Protein AF-A0A956AMC2-F1 (afdb_monomer_lite)

Secondary structure (DSSP, 8-state):
-PEEE-EEEEEESS--HHHHHHHHHTTTEEEE-STT--------S--S-PPPPP-EEEEEEEEEGGG--HHHHHHHTTPPSSEEEEEETTEEEEEE-HHHHHTTTT-HHHHHHHHHHHHHHHTEEE-

pLDDT: mean 84.99, std 17.85, range [35.12, 97.88]

Radius of gyration: 16.31 Å; chains: 1; bounding box: 39×34×51 Å

Sequence (127 aa):
MSLTLDRLTYVYEGDPGPLGELLESERRVVRFGAEGSGIIHLDTLLSNEGPAVPETRIPVRLMEAGTLPDPLTALLANEPLPCLVGHAAASAIVLLGADGVARCGNSPADLRGKLRFALARVGWQLR

Structure (mmCIF, N/CA/C/O backbone):
data_AF-A0A956AMC2-F1
#
_entry.id   AF-A0A956AMC2-F1
#
loop_
_atom_site.group_PDB
_atom_site.id
_atom_site.type_symbol
_atom_site.label_atom_id
_atom_site.label_alt_id
_atom_site.label_comp_id
_atom_site.label_asym_id
_atom_site.label_entity_id
_atom_site.label_seq_id
_atom_site.pdbx_PDB_ins_code
_atom_site.Cartn_x
_atom_site.Cartn_y
_atom_site.Cartn_z
_atom_site.occupancy
_atom_site.B_iso_or_equiv
_atom_site.auth_seq_id
_atom_site.auth_comp_id
_atom_site.auth_asym_id
_atom_site.auth_atom_id
_atom_site.pdbx_PDB_model_num
ATOM 1 N N . MET A 1 1 ? 8.610 -20.799 -1.029 1.00 64.75 1 MET A N 1
ATOM 2 C CA . MET A 1 1 ? 7.799 -20.236 -2.132 1.00 64.75 1 MET A CA 1
ATOM 3 C C . MET A 1 1 ? 7.619 -18.757 -1.846 1.00 64.75 1 MET A C 1
ATOM 5 O O . MET A 1 1 ? 7.292 -18.435 -0.712 1.00 64.75 1 MET A O 1
ATOM 9 N N . SER A 1 2 ? 7.916 -17.880 -2.806 1.00 81.81 2 SER A N 1
ATOM 10 C CA . SER A 1 2 ? 7.667 -16.438 -2.666 1.00 81.81 2 SER A CA 1
ATOM 11 C C . SER A 1 2 ? 6.212 -16.150 -3.039 1.00 81.81 2 SER A C 1
ATOM 13 O O . SER A 1 2 ? 5.691 -16.781 -3.958 1.00 81.81 2 SER A O 1
ATOM 15 N N . LEU A 1 3 ? 5.547 -15.266 -2.293 1.00 91.56 3 LEU A N 1
ATOM 16 C CA . LEU A 1 3 ? 4.187 -14.825 -2.608 1.00 91.56 3 LEU A CA 1
ATOM 17 C C . LEU A 1 3 ? 4.232 -13.678 -3.621 1.00 91.56 3 LEU A C 1
ATOM 19 O O . LEU A 1 3 ? 5.154 -12.868 -3.600 1.00 91.56 3 LEU A O 1
ATOM 23 N N . THR A 1 4 ? 3.227 -13.582 -4.483 1.00 93.12 4 THR A N 1
ATOM 24 C CA . THR A 1 4 ? 3.135 -12.523 -5.493 1.00 93.12 4 THR A CA 1
ATOM 25 C C . THR A 1 4 ? 2.113 -11.478 -5.062 1.00 93.12 4 THR A C 1
ATOM 27 O O . THR A 1 4 ? 1.003 -11.829 -4.676 1.00 93.12 4 THR A O 1
ATOM 30 N N . LEU A 1 5 ? 2.477 -10.196 -5.120 1.00 95.31 5 LEU A N 1
ATOM 31 C CA . LEU A 1 5 ? 1.568 -9.094 -4.820 1.00 95.31 5 LEU A CA 1
ATOM 32 C C . LEU A 1 5 ? 0.432 -9.055 -5.851 1.00 95.31 5 LEU A C 1
ATOM 34 O O . LEU A 1 5 ? 0.672 -8.847 -7.039 1.00 95.31 5 LEU A O 1
ATOM 38 N N . ASP A 1 6 ? -0.802 -9.197 -5.373 1.00 94.44 6 ASP A N 1
ATOM 39 C CA . ASP A 1 6 ? -2.007 -9.220 -6.204 1.00 94.44 6 ASP A CA 1
ATOM 40 C C . ASP A 1 6 ? -2.689 -7.849 -6.275 1.00 94.44 6 ASP A C 1
ATOM 42 O O . ASP A 1 6 ? -3.169 -7.430 -7.328 1.00 94.44 6 ASP A O 1
ATOM 46 N N . ARG A 1 7 ? -2.767 -7.149 -5.137 1.00 96.25 7 ARG A N 1
ATOM 47 C CA . ARG A 1 7 ? -3.413 -5.834 -5.011 1.00 96.25 7 ARG A CA 1
ATOM 48 C C . ARG A 1 7 ? -2.893 -5.063 -3.804 1.00 96.25 7 ARG A C 1
ATOM 50 O O . ARG A 1 7 ? -2.332 -5.644 -2.873 1.00 96.25 7 ARG A O 1
ATOM 57 N N . LEU A 1 8 ? -3.169 -3.766 -3.790 1.00 97.75 8 LEU A N 1
ATOM 58 C CA . LEU A 1 8 ? -2.911 -2.867 -2.671 1.00 97.75 8 LEU A CA 1
ATOM 59 C C . LEU A 1 8 ? -4.227 -2.317 -2.110 1.00 97.75 8 LEU A C 1
ATOM 61 O O . LEU A 1 8 ? -5.189 -2.122 -2.853 1.00 97.75 8 LEU A O 1
ATOM 65 N N . THR A 1 9 ? -4.253 -2.016 -0.816 1.00 97.88 9 THR A N 1
ATOM 66 C CA . THR A 1 9 ? -5.326 -1.243 -0.181 1.00 97.88 9 THR A CA 1
ATOM 67 C C . THR A 1 9 ? -4.710 -0.059 0.553 1.00 97.88 9 THR A C 1
ATOM 69 O O . THR A 1 9 ? -3.943 -0.248 1.492 1.00 97.88 9 THR A O 1
ATOM 72 N N . TYR A 1 10 ? -5.018 1.153 0.103 1.00 97.56 10 TYR A N 1
ATOM 73 C CA . TYR A 1 10 ? -4.684 2.393 0.790 1.00 97.56 10 TYR A CA 1
ATOM 74 C C . TYR A 1 10 ? -5.784 2.713 1.794 1.00 97.56 10 TYR A C 1
ATOM 76 O O . TYR A 1 10 ? -6.946 2.866 1.412 1.00 97.56 10 TYR A O 1
ATOM 84 N N . VAL A 1 11 ? -5.412 2.777 3.065 1.00 97.75 11 VAL A N 1
ATOM 85 C CA . VAL A 1 11 ? -6.329 3.034 4.170 1.00 97.75 11 VAL A CA 1
ATOM 86 C C . VAL A 1 11 ? -6.030 4.403 4.751 1.00 97.75 11 VAL A C 1
ATOM 88 O O . VAL A 1 11 ? -4.881 4.692 5.078 1.00 97.75 11 VAL A O 1
ATOM 91 N N . TYR A 1 12 ? -7.059 5.229 4.889 1.00 96.12 12 TYR A N 1
ATOM 92 C CA . TYR A 1 12 ? -6.965 6.596 5.398 1.00 96.12 12 TYR A CA 1
ATOM 93 C C . TYR A 1 12 ? -8.115 6.903 6.365 1.00 96.12 12 TYR A C 1
ATOM 95 O O . TYR A 1 12 ? -9.077 6.140 6.463 1.00 96.12 12 TYR A O 1
ATOM 103 N N . GLU A 1 13 ? -8.014 8.020 7.079 1.00 94.94 13 GLU A N 1
ATOM 104 C CA . GLU A 1 13 ? -9.056 8.534 7.969 1.00 94.94 13 GLU A CA 1
ATOM 105 C C . GLU A 1 13 ? -9.336 9.997 7.610 1.00 94.94 13 GLU A C 1
ATOM 107 O O . GLU A 1 13 ? -8.422 10.821 7.606 1.00 94.94 13 GLU A O 1
ATOM 112 N N . GLY A 1 14 ? -10.586 10.318 7.263 1.00 93.31 14 GLY A N 1
ATOM 113 C CA . GLY A 1 14 ? -10.955 11.651 6.793 1.00 93.31 14 GLY A CA 1
ATOM 114 C C . GLY A 1 14 ? -10.354 11.979 5.423 1.00 93.31 14 GLY A C 1
ATOM 115 O O . GLY A 1 14 ? -10.868 11.538 4.396 1.00 93.31 14 GLY A O 1
ATOM 116 N N . ASP A 1 15 ? -9.282 12.772 5.401 1.00 92.19 15 ASP A N 1
ATOM 117 C CA . ASP A 1 15 ? -8.620 13.206 4.166 1.00 92.19 15 ASP A CA 1
ATOM 118 C C . ASP A 1 15 ? -7.638 12.126 3.656 1.00 92.19 15 ASP A C 1
ATOM 120 O O . ASP A 1 15 ? -6.721 11.732 4.385 1.00 92.19 15 ASP A O 1
ATOM 124 N N . PRO A 1 16 ? -7.788 11.628 2.411 1.00 90.56 16 PRO A N 1
ATOM 125 C CA . PRO A 1 16 ? -6.862 10.659 1.827 1.00 90.56 16 PRO A CA 1
ATOM 126 C C . PRO A 1 16 ? -5.453 11.229 1.579 1.00 90.56 16 PRO A C 1
ATOM 128 O O . PRO A 1 16 ? -4.509 10.449 1.399 1.00 90.56 16 PRO A O 1
ATOM 131 N N . GLY A 1 17 ? -5.284 12.553 1.595 1.00 93.00 17 GLY A N 1
ATOM 132 C CA . GLY A 1 17 ? -4.003 13.238 1.479 1.00 93.00 17 GLY A CA 1
ATOM 133 C C . GLY A 1 17 ? -3.323 13.073 0.112 1.00 93.00 17 GLY A C 1
ATOM 134 O O . GLY A 1 17 ? -3.880 12.459 -0.803 1.00 93.00 17 GLY A O 1
ATOM 135 N N . PRO A 1 18 ? -2.075 13.564 -0.031 1.00 93.50 18 PRO A N 1
ATOM 136 C CA . PRO A 1 18 ? -1.386 13.636 -1.322 1.00 93.50 18 PRO A CA 1
ATOM 137 C C . PRO A 1 18 ? -1.281 12.273 -2.018 1.00 93.50 18 PRO A C 1
ATOM 139 O O . PRO A 1 18 ? -1.635 12.115 -3.184 1.00 93.50 18 PRO A O 1
ATOM 142 N N . LEU A 1 19 ? -0.887 11.231 -1.276 1.00 93.75 19 LEU A N 1
ATOM 143 C CA . LEU A 1 19 ? -0.778 9.895 -1.857 1.00 93.75 19 LEU A CA 1
ATOM 144 C C . LEU A 1 19 ? -2.138 9.365 -2.336 1.00 93.75 19 LEU A C 1
ATOM 146 O O . LEU A 1 19 ? -2.205 8.700 -3.367 1.00 93.75 19 LEU A O 1
ATOM 150 N N . GLY A 1 20 ? -3.216 9.647 -1.608 1.00 93.56 20 GLY A N 1
ATOM 151 C CA . GLY A 1 20 ? -4.556 9.256 -2.017 1.00 93.56 20 GLY A CA 1
ATOM 152 C C . GLY A 1 20 ? -5.027 9.988 -3.274 1.00 93.56 20 GLY A C 1
ATOM 153 O O . GLY A 1 20 ? -5.529 9.343 -4.194 1.00 93.56 20 GLY A O 1
ATOM 154 N N . GLU A 1 21 ? -4.788 11.298 -3.366 1.00 94.81 21 GLU A N 1
ATOM 155 C CA . GLU A 1 21 ? -5.048 12.092 -4.576 1.00 94.81 21 GLU A CA 1
ATOM 156 C C . GLU A 1 21 ? -4.255 11.570 -5.778 1.00 94.81 21 GLU A C 1
ATOM 158 O O . GLU A 1 21 ? -4.810 11.383 -6.865 1.00 94.81 21 GLU A O 1
ATOM 163 N N . LEU A 1 22 ? -2.970 11.264 -5.572 1.00 93.69 22 LEU A N 1
ATOM 164 C CA . LEU A 1 22 ? -2.124 10.654 -6.588 1.00 93.69 22 LEU A CA 1
ATOM 165 C C . LEU A 1 22 ? -2.728 9.333 -7.072 1.00 93.69 22 LEU A C 1
ATOM 167 O O . LEU A 1 22 ? -2.879 9.128 -8.275 1.00 93.69 22 LEU A O 1
ATOM 171 N N . LEU A 1 23 ? -3.100 8.444 -6.149 1.00 94.12 23 LEU A N 1
ATOM 172 C CA . LEU A 1 23 ? -3.693 7.153 -6.486 1.00 94.12 23 LEU A CA 1
ATOM 173 C C . LEU A 1 23 ? -5.004 7.306 -7.262 1.00 94.12 23 LEU A C 1
ATOM 175 O O . LEU A 1 23 ? -5.223 6.553 -8.208 1.00 94.12 23 LEU A O 1
ATOM 179 N N . GLU A 1 24 ? -5.857 8.270 -6.917 1.00 94.19 24 GLU A N 1
ATOM 180 C CA . GLU A 1 24 ? -7.066 8.565 -7.694 1.00 94.19 24 GLU A CA 1
ATOM 181 C C . GLU A 1 24 ? -6.723 9.065 -9.106 1.00 94.19 24 GLU A C 1
ATOM 183 O O . GLU A 1 24 ? -7.270 8.550 -10.086 1.00 94.19 24 GLU A O 1
ATOM 188 N N . SER A 1 25 ? -5.764 9.990 -9.240 1.00 91.75 25 SER A N 1
ATOM 189 C CA . SER A 1 25 ? -5.315 10.503 -10.546 1.00 91.75 25 SER A CA 1
ATOM 190 C C . SER A 1 25 ? -4.716 9.415 -11.448 1.00 91.75 25 SER A C 1
ATOM 192 O O . SER A 1 25 ? -4.961 9.395 -12.655 1.00 91.75 25 SER A O 1
ATOM 194 N N . GLU A 1 26 ? -4.028 8.436 -10.857 1.00 88.56 26 GLU A N 1
ATOM 195 C CA . GLU A 1 26 ? -3.457 7.267 -11.538 1.00 88.56 26 GLU A CA 1
ATOM 196 C C . GLU A 1 26 ? -4.495 6.163 -11.806 1.00 88.56 26 GLU A C 1
ATOM 198 O O . GLU A 1 26 ? -4.159 5.030 -12.167 1.00 88.56 26 GLU A O 1
ATOM 203 N N . ARG A 1 27 ? -5.789 6.472 -11.636 1.00 92.81 27 ARG A N 1
ATOM 204 C CA . ARG A 1 27 ? -6.914 5.537 -11.795 1.00 92.81 27 ARG A CA 1
ATOM 205 C C . ARG A 1 27 ? -6.781 4.301 -10.905 1.00 92.81 27 ARG A C 1
ATOM 207 O O . ARG A 1 27 ? -7.225 3.212 -11.273 1.00 92.81 27 ARG A O 1
ATOM 214 N N . ARG A 1 28 ? -6.185 4.487 -9.727 1.00 94.19 28 ARG A N 1
ATOM 215 C CA . ARG A 1 28 ? -5.990 3.490 -8.672 1.00 94.19 28 ARG A CA 1
ATOM 216 C C . ARG A 1 28 ? -5.172 2.289 -9.135 1.00 94.19 28 ARG A C 1
ATOM 218 O O . ARG A 1 28 ? -5.498 1.142 -8.836 1.00 94.19 28 ARG A O 1
ATOM 225 N N . VAL A 1 29 ? -4.101 2.543 -9.880 1.00 93.25 29 VAL A N 1
ATOM 226 C CA . VAL A 1 29 ? -3.163 1.513 -10.338 1.00 93.25 29 VAL A CA 1
ATOM 227 C C . VAL A 1 29 ? -1.736 1.982 -10.096 1.00 93.25 29 VAL A C 1
ATOM 229 O O . VAL A 1 29 ? -1.342 3.046 -10.560 1.00 93.25 29 VAL A O 1
ATOM 232 N N . VAL A 1 30 ? -0.926 1.152 -9.437 1.00 91.88 30 VAL A N 1
ATOM 233 C CA . VAL A 1 30 ? 0.529 1.338 -9.401 1.00 91.88 30 VAL A CA 1
ATOM 234 C C . VAL A 1 30 ? 1.146 0.496 -10.504 1.00 91.88 30 VAL A C 1
ATOM 236 O O . VAL A 1 30 ? 1.013 -0.729 -10.521 1.00 91.88 30 VAL A O 1
ATOM 239 N N . ARG A 1 31 ? 1.822 1.156 -11.437 1.00 90.56 31 ARG A N 1
ATOM 240 C CA . ARG A 1 31 ? 2.507 0.499 -12.551 1.00 90.56 31 ARG A CA 1
ATOM 241 C C . ARG A 1 31 ? 3.968 0.288 -12.202 1.00 90.56 31 ARG A C 1
ATOM 243 O O . ARG A 1 31 ? 4.612 1.204 -11.714 1.00 90.56 31 ARG A O 1
ATOM 250 N N . PHE A 1 32 ? 4.502 -0.893 -12.458 1.00 86.50 32 PHE A N 1
ATOM 251 C CA . PHE A 1 32 ? 5.908 -1.223 -12.291 1.00 86.50 32 PHE A CA 1
ATOM 252 C C . PHE A 1 32 ? 6.462 -1.637 -13.657 1.00 86.50 32 PHE A C 1
ATOM 254 O O . PHE A 1 32 ? 6.172 -2.726 -14.138 1.00 86.50 32 PHE A O 1
ATOM 261 N N . GLY A 1 33 ? 7.252 -0.763 -14.284 1.00 76.31 33 GLY A N 1
ATOM 262 C CA . GLY A 1 33 ? 8.038 -1.076 -15.487 1.00 76.31 33 GLY A CA 1
ATOM 263 C C . GLY A 1 33 ? 9.534 -1.234 -15.182 1.00 76.31 33 GLY A C 1
ATOM 264 O O . GLY A 1 33 ? 9.934 -1.226 -14.010 1.00 76.31 33 GLY A O 1
ATOM 265 N N . ALA A 1 34 ? 10.371 -1.294 -16.229 1.00 58.44 34 ALA A N 1
ATOM 266 C CA . ALA A 1 34 ? 11.843 -1.335 -16.143 1.00 58.44 34 ALA A CA 1
ATOM 267 C C . ALA A 1 34 ? 12.486 0.004 -15.724 1.00 58.44 34 ALA A C 1
ATOM 269 O O . ALA A 1 34 ? 13.539 0.408 -16.214 1.00 58.44 34 ALA A O 1
ATOM 270 N N . GLU A 1 35 ? 11.869 0.707 -14.785 1.00 56.06 35 GLU A N 1
ATOM 271 C CA . GLU A 1 35 ? 12.510 1.829 -14.118 1.00 56.06 35 GLU A CA 1
ATOM 272 C C . GLU A 1 35 ? 13.522 1.279 -13.115 1.00 56.06 35 GLU A C 1
ATOM 274 O O . GLU A 1 35 ? 13.166 0.829 -12.021 1.00 56.06 35 GLU A O 1
ATOM 279 N N . GLY A 1 36 ? 14.769 1.221 -13.574 1.00 43.03 36 GLY A N 1
ATOM 280 C CA . GLY A 1 36 ? 15.863 0.469 -12.966 1.00 43.03 36 GLY A CA 1
ATOM 281 C C . GLY A 1 36 ? 16.906 -0.010 -13.979 1.00 43.03 36 GLY A C 1
ATOM 282 O O . GLY A 1 36 ? 17.981 -0.441 -13.571 1.00 43.03 36 GLY A O 1
ATOM 283 N N . SER A 1 37 ? 16.658 0.132 -15.287 1.00 37.91 37 SER A N 1
ATOM 284 C CA . SER A 1 37 ? 17.743 0.173 -16.266 1.00 37.91 37 SER A CA 1
ATOM 285 C C . SER A 1 37 ? 18.554 1.457 -16.059 1.00 37.91 37 SER A C 1
ATOM 287 O O . SER A 1 37 ? 18.448 2.415 -16.812 1.00 37.91 37 SER A O 1
ATOM 289 N N . GLY A 1 38 ? 19.415 1.467 -15.043 1.00 35.12 38 GLY A N 1
ATOM 290 C CA . GLY A 1 38 ? 20.591 2.335 -14.992 1.00 35.12 38 GLY A CA 1
ATOM 291 C C . GLY A 1 38 ? 21.585 2.046 -16.126 1.00 35.12 38 GLY A C 1
ATOM 292 O O . GLY A 1 38 ? 22.693 2.572 -16.113 1.00 35.12 38 GLY A O 1
ATOM 293 N N . ILE A 1 39 ? 21.211 1.2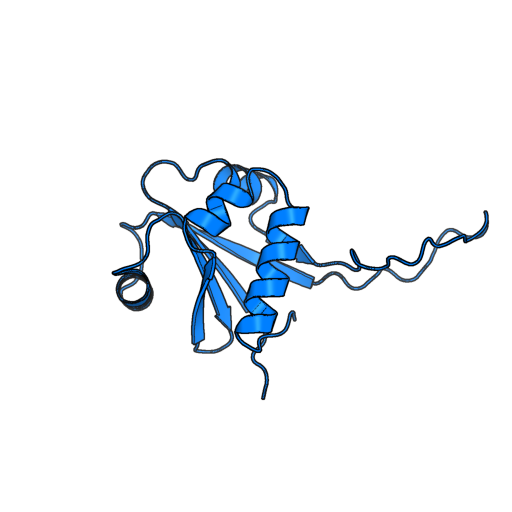30 -17.118 1.00 37.09 39 ILE A N 1
ATOM 294 C CA . ILE A 1 39 ? 21.790 1.315 -18.447 1.00 37.09 39 ILE A CA 1
ATOM 295 C C . ILE A 1 39 ? 21.247 2.616 -19.030 1.00 37.09 39 ILE A C 1
ATOM 297 O O . ILE A 1 39 ? 20.108 2.693 -19.492 1.00 37.09 39 ILE A O 1
ATOM 301 N N . ILE A 1 40 ? 22.086 3.651 -18.989 1.00 42.31 40 ILE A N 1
ATOM 302 C CA . ILE A 1 40 ? 22.150 4.610 -20.084 1.00 42.31 40 ILE A CA 1
ATOM 303 C C . ILE A 1 40 ? 22.192 3.736 -21.338 1.00 42.31 40 ILE A C 1
ATOM 305 O O . ILE A 1 40 ? 23.246 3.196 -21.670 1.00 42.31 40 ILE A O 1
ATOM 309 N N . HIS A 1 41 ? 21.050 3.517 -21.992 1.00 38.09 41 HIS A N 1
ATOM 310 C CA . HIS A 1 41 ? 21.073 3.107 -23.383 1.00 38.09 41 HIS A CA 1
ATOM 311 C C . HIS A 1 41 ? 21.690 4.304 -24.105 1.00 38.09 41 HIS A C 1
ATOM 313 O O . HIS A 1 41 ? 21.008 5.225 -24.544 1.00 38.09 41 HIS A O 1
ATOM 319 N N . LEU A 1 42 ? 23.021 4.307 -24.185 1.00 40.69 42 LEU A N 1
ATOM 320 C CA . LEU A 1 42 ? 23.766 4.888 -25.291 1.00 40.69 42 LEU A CA 1
ATOM 321 C C . LEU A 1 42 ? 23.436 4.036 -26.528 1.00 40.69 42 LEU A C 1
ATOM 323 O O . LEU A 1 42 ? 24.309 3.428 -27.128 1.00 40.69 42 LEU A O 1
ATOM 327 N N . ASP A 1 43 ? 22.152 3.954 -26.867 1.00 38.75 43 ASP A N 1
ATOM 328 C CA . ASP A 1 43 ? 21.691 3.585 -28.188 1.00 38.75 43 ASP A CA 1
ATOM 329 C C . ASP A 1 43 ? 21.187 4.892 -28.790 1.00 38.75 43 ASP A C 1
ATOM 331 O O . ASP A 1 43 ? 20.132 5.418 -28.456 1.00 38.75 43 ASP A O 1
ATOM 335 N N . THR A 1 44 ? 22.071 5.621 -29.465 1.00 39.97 44 THR A N 1
ATOM 336 C CA . THR A 1 44 ? 22.319 5.352 -30.882 1.00 39.97 44 THR A CA 1
ATOM 337 C C . THR A 1 44 ? 20.980 5.391 -31.608 1.00 39.97 44 THR A C 1
ATOM 339 O O . THR A 1 44 ? 20.311 4.378 -31.703 1.00 39.97 44 THR A O 1
ATOM 342 N N . LEU A 1 45 ? 20.576 6.599 -32.015 1.00 45.00 45 LEU A N 1
ATOM 343 C CA . LEU A 1 45 ? 19.915 7.024 -33.265 1.00 45.00 45 LEU A CA 1
ATOM 344 C C . LEU A 1 45 ? 19.286 5.994 -34.242 1.00 45.00 45 LEU A C 1
ATOM 346 O O . LEU A 1 45 ? 19.166 6.303 -35.424 1.00 45.00 45 LEU A O 1
ATOM 350 N N . LEU A 1 46 ? 18.865 4.801 -33.839 1.00 48.84 46 LEU A N 1
ATOM 351 C CA . LEU A 1 46 ? 18.420 3.758 -34.754 1.00 48.84 46 LEU A CA 1
ATOM 352 C C . LEU A 1 46 ? 17.308 2.912 -34.125 1.00 48.84 46 LEU A C 1
ATOM 354 O O . LEU A 1 46 ? 17.534 2.103 -33.234 1.00 48.84 46 LEU A O 1
ATOM 358 N N . SER A 1 47 ? 16.133 3.063 -34.733 1.00 41.53 47 SER A N 1
ATOM 359 C CA . SER A 1 47 ? 14.998 2.133 -34.726 1.00 41.53 47 SER A CA 1
ATOM 360 C C . SER A 1 47 ? 13.988 2.278 -33.581 1.00 41.53 47 SER A C 1
ATOM 362 O O . SER A 1 47 ? 14.124 1.738 -32.488 1.00 41.53 47 SER A O 1
ATOM 364 N N . ASN A 1 48 ? 12.899 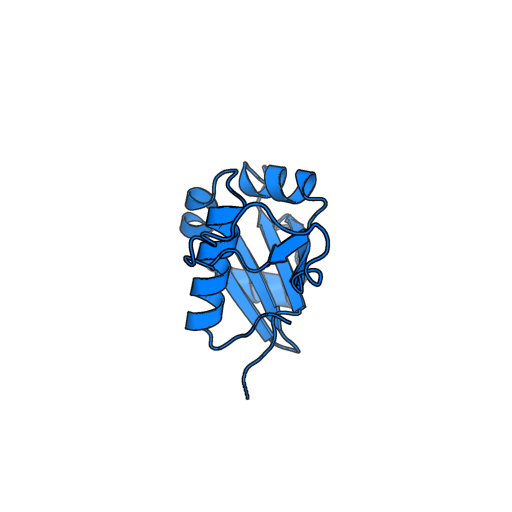2.976 -33.922 1.00 48.66 48 ASN A N 1
ATOM 365 C CA . ASN A 1 48 ? 11.552 2.709 -33.415 1.00 48.66 48 ASN A CA 1
ATOM 366 C C . ASN A 1 48 ? 11.260 1.197 -33.473 1.00 48.66 48 ASN A C 1
ATOM 368 O O . ASN A 1 48 ? 11.584 0.575 -34.478 1.00 48.66 48 ASN A O 1
ATOM 372 N N . GLU A 1 49 ? 10.572 0.671 -32.454 1.00 50.97 49 GLU A N 1
ATOM 373 C CA . GLU A 1 49 ? 10.111 -0.728 -32.293 1.00 50.97 49 GLU A CA 1
ATOM 374 C C . GLU A 1 49 ? 11.055 -1.691 -31.545 1.00 50.97 49 GLU A C 1
ATOM 376 O O . GLU A 1 49 ? 11.370 -2.789 -31.999 1.00 50.97 49 GLU A O 1
ATOM 381 N N . GLY A 1 50 ? 11.438 -1.323 -30.317 1.00 48.12 50 GLY A N 1
ATOM 382 C CA . GLY A 1 50 ? 11.810 -2.316 -29.300 1.00 48.12 50 GLY A CA 1
ATOM 383 C C . GLY A 1 50 ? 10.563 -3.015 -28.721 1.00 48.12 50 GLY A C 1
ATOM 384 O O . GLY A 1 50 ? 9.499 -2.391 -28.659 1.00 48.12 50 GLY A O 1
ATOM 385 N N . PRO A 1 51 ? 10.646 -4.288 -28.281 1.00 51.66 51 PRO A N 1
ATOM 386 C CA . PRO A 1 51 ? 9.520 -4.976 -27.652 1.00 51.66 51 PRO A CA 1
ATOM 387 C C . PRO A 1 51 ? 9.044 -4.188 -26.427 1.00 51.66 51 PRO A C 1
ATOM 389 O O . PRO A 1 51 ? 9.859 -3.759 -25.609 1.00 51.66 51 PRO A O 1
ATOM 392 N N . ALA A 1 52 ? 7.726 -3.993 -26.307 1.00 57.03 52 ALA A N 1
ATOM 393 C CA . ALA A 1 52 ? 7.133 -3.314 -25.162 1.00 57.03 52 ALA A CA 1
ATOM 394 C C . ALA A 1 52 ? 7.633 -3.973 -23.871 1.00 57.03 52 ALA A C 1
ATOM 396 O O . ALA A 1 52 ? 7.405 -5.163 -23.640 1.00 57.03 52 ALA A O 1
ATOM 397 N N . VAL A 1 53 ? 8.351 -3.202 -23.054 1.00 59.81 53 VAL A N 1
ATOM 398 C CA . VAL A 1 53 ? 8.837 -3.667 -21.757 1.00 59.81 53 VAL A CA 1
ATOM 399 C C . VAL A 1 53 ? 7.629 -4.160 -20.955 1.00 59.81 53 VAL A C 1
ATOM 401 O O . VAL A 1 53 ? 6.654 -3.410 -20.835 1.00 59.81 53 VAL A O 1
ATOM 404 N N . PRO A 1 54 ? 7.656 -5.390 -20.412 1.00 66.56 54 PRO A N 1
ATOM 405 C CA . PRO A 1 54 ? 6.550 -5.892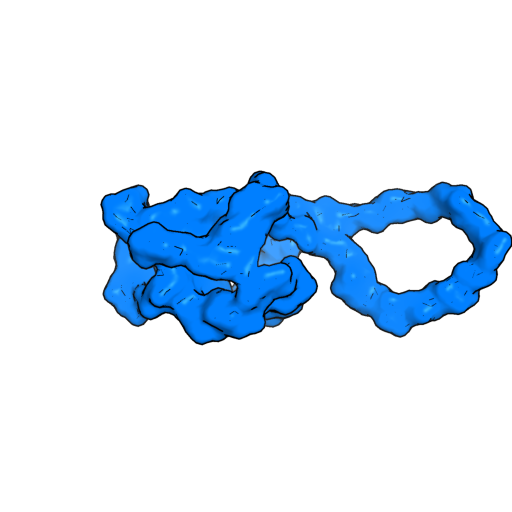 -19.615 1.00 66.56 54 PRO A CA 1
ATOM 406 C C . PRO A 1 54 ? 6.321 -4.965 -18.414 1.00 66.56 54 PRO A C 1
ATOM 408 O O . PRO A 1 54 ? 7.228 -4.697 -17.626 1.00 66.56 54 PRO A O 1
ATOM 411 N N . GLU A 1 55 ? 5.102 -4.440 -18.317 1.00 80.81 55 GLU A N 1
ATOM 412 C CA . GLU A 1 55 ? 4.655 -3.554 -17.245 1.00 80.81 55 GLU A CA 1
ATOM 413 C C . GLU A 1 55 ? 3.721 -4.336 -16.317 1.00 80.81 55 GLU A C 1
ATOM 415 O O . GLU A 1 55 ? 2.639 -4.766 -16.722 1.00 80.81 55 GLU A O 1
ATOM 420 N N . THR A 1 56 ? 4.109 -4.484 -15.053 1.00 88.44 56 THR A N 1
ATOM 421 C CA . THR A 1 56 ? 3.236 -5.043 -14.020 1.00 88.44 56 THR A CA 1
ATOM 422 C C . THR A 1 56 ? 2.294 -3.956 -13.521 1.00 88.44 56 THR A C 1
ATOM 424 O O . THR A 1 56 ? 2.725 -2.878 -13.115 1.00 88.44 56 THR A O 1
ATOM 427 N N . ARG A 1 57 ? 0.990 -4.230 -13.496 1.00 91.44 57 ARG A N 1
ATOM 428 C CA . ARG A 1 57 ? -0.026 -3.295 -12.996 1.00 91.44 57 ARG A CA 1
ATOM 429 C C . ARG A 1 57 ? -0.654 -3.852 -11.733 1.00 91.44 57 ARG A C 1
ATOM 431 O O . ARG A 1 57 ? -1.314 -4.885 -11.784 1.00 91.44 57 ARG A O 1
ATOM 438 N N . ILE A 1 58 ? -0.474 -3.150 -10.621 1.00 94.88 58 ILE A N 1
ATOM 439 C CA . ILE A 1 58 ? -1.042 -3.535 -9.333 1.00 94.88 58 ILE A CA 1
ATOM 440 C C . ILE A 1 58 ? -2.233 -2.623 -9.025 1.00 94.88 58 ILE A C 1
ATOM 442 O O . ILE A 1 58 ? -2.040 -1.417 -8.841 1.00 94.88 58 ILE A O 1
ATOM 446 N N . PRO A 1 59 ? -3.465 -3.157 -8.977 1.00 96.75 59 PRO A N 1
ATOM 447 C CA . PRO A 1 59 ? -4.633 -2.369 -8.618 1.00 96.75 59 PRO A CA 1
ATOM 448 C C . PRO A 1 59 ? -4.564 -1.944 -7.150 1.00 96.75 59 PRO A C 1
ATOM 450 O O . PRO A 1 59 ? -4.109 -2.696 -6.283 1.00 96.75 59 PRO A O 1
ATOM 453 N N . VAL A 1 60 ? -5.063 -0.745 -6.875 1.00 97.31 60 VAL A N 1
ATOM 454 C CA . VAL A 1 60 ? -5.165 -0.162 -5.540 1.00 97.31 60 VAL A CA 1
ATOM 455 C C . VAL A 1 60 ? -6.629 0.071 -5.207 1.00 97.31 60 VAL A C 1
ATOM 457 O O . VAL A 1 60 ? -7.407 0.560 -6.022 1.00 97.31 60 VAL A O 1
ATOM 460 N N . ARG A 1 61 ? -7.024 -0.267 -3.988 1.00 96.88 61 ARG A N 1
ATOM 461 C CA . ARG A 1 61 ? -8.314 0.124 -3.426 1.00 96.88 61 ARG A CA 1
ATOM 462 C C . ARG A 1 61 ? -8.089 1.216 -2.392 1.00 96.88 61 ARG A C 1
ATOM 464 O O . ARG A 1 61 ? -7.229 1.053 -1.540 1.00 96.88 61 ARG A O 1
ATOM 471 N N . LEU A 1 62 ? -8.864 2.291 -2.447 1.00 96.62 62 LEU A N 1
ATOM 472 C CA . LEU A 1 62 ? -8.902 3.291 -1.383 1.00 96.62 62 LEU A CA 1
ATOM 473 C C . LEU A 1 62 ? -10.038 2.928 -0.424 1.00 96.62 62 LEU A C 1
ATOM 475 O O . LEU A 1 62 ? -11.133 2.578 -0.873 1.00 96.62 62 LEU A O 1
ATOM 479 N N . MET A 1 63 ? -9.761 2.948 0.876 1.00 96.56 63 MET A N 1
ATOM 480 C CA . MET A 1 63 ? -10.733 2.644 1.920 1.00 96.56 63 MET A CA 1
ATOM 481 C C . MET A 1 63 ? -10.576 3.606 3.090 1.00 96.56 63 MET A C 1
ATOM 483 O O . MET A 1 63 ? -9.482 3.780 3.618 1.00 96.56 63 MET A O 1
ATOM 487 N N . GLU A 1 64 ? -11.688 4.179 3.528 1.00 95.44 64 GLU A N 1
ATOM 488 C CA . GLU A 1 64 ? -11.729 4.912 4.785 1.00 95.44 64 GLU A CA 1
ATOM 489 C C . GLU A 1 64 ? -11.781 3.920 5.956 1.00 95.44 64 GLU A C 1
ATOM 491 O O . GLU A 1 64 ? -12.461 2.891 5.867 1.00 95.44 64 GLU A O 1
ATOM 496 N N . ALA A 1 65 ? -11.077 4.217 7.049 1.00 93.44 65 ALA A N 1
ATOM 497 C CA . ALA A 1 65 ? -10.910 3.334 8.204 1.00 93.44 65 ALA A CA 1
ATOM 498 C C . ALA A 1 65 ? -12.239 2.776 8.746 1.00 93.44 65 ALA A C 1
ATOM 500 O O . ALA A 1 65 ? -1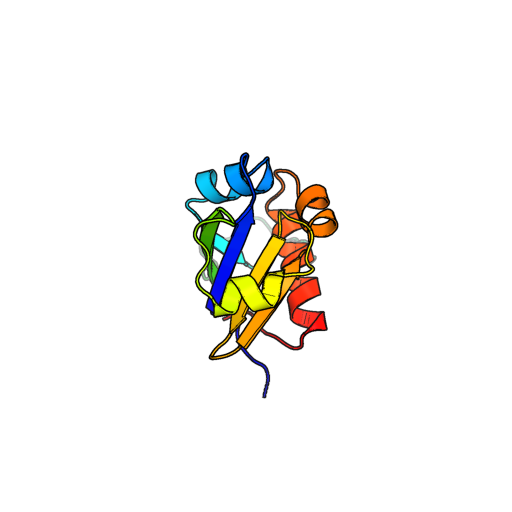2.342 1.583 9.030 1.00 93.44 65 ALA A O 1
ATOM 501 N N . GLY A 1 66 ? -13.287 3.605 8.797 1.00 92.56 66 GLY A N 1
ATOM 502 C CA . GLY A 1 66 ? -14.624 3.208 9.258 1.00 92.56 66 GLY A CA 1
ATOM 503 C C . GLY A 1 66 ? -15.367 2.222 8.345 1.00 92.56 66 GLY A C 1
ATOM 504 O O . GLY A 1 66 ? -16.445 1.755 8.700 1.00 92.56 66 GLY A O 1
ATOM 505 N N . THR A 1 67 ? -14.816 1.894 7.173 1.00 93.62 67 THR A N 1
ATOM 506 C CA . THR A 1 67 ? -15.428 1.003 6.167 1.00 93.62 67 THR A CA 1
ATOM 507 C C . THR A 1 67 ? -14.683 -0.323 5.997 1.00 93.62 67 THR A C 1
ATOM 509 O O . THR A 1 67 ? -14.988 -1.110 5.093 1.00 93.62 67 THR A O 1
ATOM 512 N N . LEU A 1 68 ? -13.667 -0.567 6.829 1.00 92.75 68 LEU A N 1
ATOM 513 C CA . LEU A 1 68 ? -12.828 -1.753 6.729 1.00 92.75 68 LEU A CA 1
ATOM 514 C C . LEU A 1 68 ? -13.574 -3.024 7.164 1.00 92.75 68 LEU A C 1
ATOM 516 O O . LEU A 1 68 ? -14.297 -3.010 8.157 1.00 92.75 68 LEU A O 1
ATOM 520 N N . PRO A 1 69 ? -13.372 -4.150 6.456 1.00 92.56 69 PRO A N 1
ATOM 521 C CA . PRO A 1 69 ? -13.834 -5.448 6.925 1.00 92.56 69 PRO A CA 1
ATOM 522 C C . PRO A 1 69 ? -12.994 -5.919 8.121 1.00 92.56 69 PRO A C 1
ATOM 524 O O . PRO A 1 69 ? -11.791 -5.650 8.172 1.00 92.56 69 PRO A O 1
ATOM 527 N N . ASP A 1 70 ? -13.594 -6.718 9.007 1.00 92.25 70 ASP A N 1
ATOM 528 C CA . ASP A 1 70 ? -12.984 -7.183 10.266 1.00 92.25 70 ASP A CA 1
ATOM 529 C C . ASP A 1 70 ? -11.532 -7.683 10.150 1.00 92.25 70 ASP A C 1
ATOM 531 O O . ASP A 1 70 ? -10.712 -7.296 10.985 1.00 92.25 70 ASP A O 1
ATOM 535 N N . PRO A 1 71 ? -11.138 -8.473 9.125 1.00 90.50 71 PRO A N 1
ATOM 536 C CA . PRO A 1 71 ? -9.754 -8.935 9.011 1.00 90.50 71 PRO A CA 1
ATOM 537 C C . PRO A 1 71 ? -8.744 -7.799 8.798 1.00 90.50 71 PRO A C 1
ATOM 539 O O . PRO A 1 71 ? -7.618 -7.878 9.284 1.00 90.50 71 PRO A O 1
ATOM 542 N N . LEU A 1 72 ? -9.130 -6.742 8.074 1.00 91.50 72 LEU A N 1
ATOM 543 C CA . LEU A 1 72 ? -8.280 -5.566 7.876 1.00 91.50 72 LEU A CA 1
ATOM 544 C C . LEU A 1 72 ? -8.294 -4.659 9.102 1.00 91.50 72 LEU A C 1
ATOM 546 O O . LEU A 1 72 ? -7.244 -4.151 9.477 1.00 91.50 72 LEU A O 1
ATOM 550 N N . THR A 1 73 ? -9.442 -4.510 9.759 1.00 93.38 73 THR A N 1
ATOM 551 C CA . THR A 1 73 ? -9.541 -3.770 11.022 1.00 93.38 73 THR A CA 1
ATOM 552 C C . THR A 1 73 ? -8.627 -4.378 12.086 1.00 93.38 73 THR A C 1
ATOM 554 O O . THR A 1 73 ? -7.877 -3.659 12.738 1.00 93.38 73 THR A O 1
ATOM 557 N N . ALA A 1 74 ? -8.610 -5.710 12.212 1.00 93.81 74 ALA A N 1
ATOM 558 C CA . ALA A 1 74 ? -7.726 -6.414 13.139 1.00 93.81 74 ALA A CA 1
ATOM 559 C C . ALA A 1 74 ? -6.238 -6.255 12.777 1.00 93.81 74 ALA A C 1
ATOM 561 O O . ALA A 1 74 ? -5.413 -6.056 13.667 1.00 93.81 74 ALA A O 1
ATOM 562 N N . LEU A 1 75 ? -5.895 -6.307 11.483 1.00 93.81 75 LEU A N 1
ATOM 563 C CA . LEU A 1 75 ? -4.525 -6.085 11.004 1.00 93.81 75 LEU A CA 1
ATOM 564 C C . LEU A 1 75 ? -4.017 -4.673 11.338 1.00 93.81 75 LEU A C 1
ATOM 566 O O . LEU A 1 75 ? -2.838 -4.505 11.631 1.00 93.81 75 LEU A O 1
ATOM 570 N N . LEU A 1 76 ? -4.900 -3.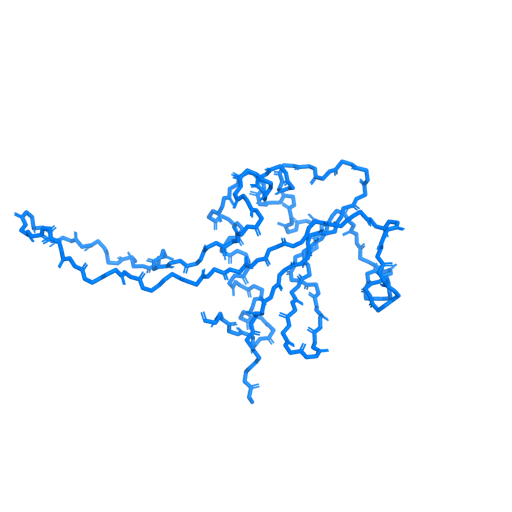675 11.278 1.00 94.81 76 LEU A N 1
ATOM 571 C CA . LEU A 1 76 ? -4.559 -2.257 11.406 1.00 94.81 76 LEU A CA 1
ATOM 572 C C . LEU A 1 76 ? -4.803 -1.680 12.804 1.00 94.81 76 LEU A C 1
ATOM 574 O O . LEU A 1 76 ? -4.586 -0.492 13.010 1.00 94.81 76 LEU A O 1
ATOM 578 N N . ALA A 1 77 ? -5.216 -2.498 13.776 1.00 91.12 77 ALA A N 1
ATOM 579 C CA . ALA A 1 77 ? -5.648 -2.033 15.097 1.00 91.12 77 ALA A CA 1
ATOM 580 C C . ALA A 1 77 ? -4.609 -1.174 15.848 1.00 91.12 77 ALA A C 1
ATOM 582 O O . ALA A 1 77 ? -4.989 -0.350 16.674 1.00 91.12 77 ALA A O 1
ATOM 583 N N . ASN A 1 78 ? -3.315 -1.356 15.564 1.00 89.62 78 ASN A N 1
ATOM 584 C CA . ASN A 1 78 ? -2.215 -0.607 16.184 1.00 89.62 78 ASN A CA 1
ATOM 585 C C . ASN A 1 78 ? -1.379 0.186 15.165 1.00 89.62 78 ASN A C 1
ATOM 587 O O . ASN A 1 78 ? -0.269 0.611 15.480 1.00 89.62 78 ASN A O 1
ATOM 591 N N . GLU A 1 79 ? -1.873 0.344 13.938 1.00 91.81 79 GLU A N 1
ATOM 592 C CA . GLU A 1 79 ? -1.124 0.965 12.849 1.00 91.81 79 GLU A CA 1
ATOM 593 C C . GLU A 1 79 ? -1.574 2.415 12.651 1.00 91.81 79 GLU A C 1
ATOM 595 O O . GLU A 1 79 ? -2.766 2.663 12.449 1.00 91.81 79 GLU A O 1
ATOM 600 N N . PRO A 1 80 ? -0.651 3.393 12.687 1.00 93.88 80 PRO A N 1
ATOM 601 C CA . PRO A 1 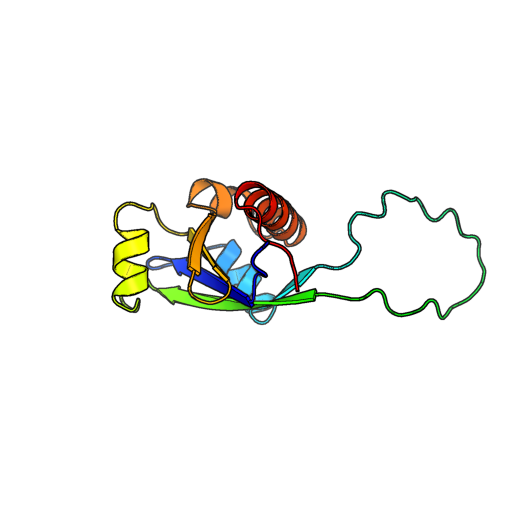80 ? -1.004 4.773 12.407 1.00 93.88 80 PRO A CA 1
ATOM 602 C C . PRO A 1 80 ? -1.441 4.916 10.944 1.00 93.88 80 PRO A C 1
ATOM 604 O O . PRO A 1 80 ? -0.777 4.425 10.024 1.00 93.88 80 PRO A O 1
ATOM 607 N N . LEU A 1 81 ? -2.554 5.619 10.739 1.00 94.31 81 LEU A N 1
ATOM 608 C CA . LEU A 1 81 ? -3.097 5.936 9.422 1.00 94.31 81 LEU A CA 1
ATOM 609 C C . LEU A 1 81 ? -2.552 7.286 8.909 1.00 94.31 81 LEU A C 1
ATOM 611 O O . LEU A 1 81 ? -2.221 8.154 9.719 1.00 94.31 81 LEU A O 1
ATOM 615 N N . PRO A 1 82 ? -2.465 7.494 7.582 1.00 96.00 82 PRO A N 1
ATOM 616 C CA . PRO A 1 82 ? -2.791 6.543 6.517 1.00 96.00 82 PRO A CA 1
ATOM 617 C C . PRO A 1 82 ? -1.743 5.431 6.350 1.00 96.00 82 PRO A C 1
ATOM 619 O O . PRO A 1 82 ? -0.567 5.617 6.640 1.00 96.00 82 PRO A O 1
ATOM 622 N N . CYS A 1 83 ? -2.138 4.275 5.822 1.00 96.69 83 CYS A N 1
ATOM 623 C CA . CYS A 1 83 ? -1.219 3.171 5.537 1.00 96.69 83 CYS A CA 1
ATOM 624 C C . CYS A 1 83 ? -1.545 2.475 4.209 1.00 96.69 83 CYS A C 1
ATOM 626 O O . CYS A 1 83 ? -2.625 2.630 3.637 1.00 96.69 83 CYS A O 1
ATOM 628 N N . LEU A 1 84 ? -0.592 1.699 3.695 1.00 97.38 84 LEU A N 1
ATOM 629 C CA . LEU A 1 84 ? -0.729 0.925 2.468 1.00 97.38 84 LEU A CA 1
ATOM 630 C C . LEU A 1 84 ? -0.520 -0.560 2.760 1.00 97.38 84 LEU A C 1
ATOM 632 O O . LEU A 1 84 ? 0.580 -1.003 3.104 1.00 97.38 84 LEU A O 1
ATOM 636 N N . VAL A 1 85 ? -1.584 -1.332 2.577 1.00 97.75 85 VAL A N 1
ATOM 637 C CA . VAL A 1 85 ? -1.624 -2.779 2.785 1.00 97.75 85 VAL A CA 1
ATOM 638 C C . VAL A 1 85 ? -1.378 -3.496 1.463 1.00 97.75 85 VAL A C 1
ATOM 640 O O . VAL A 1 85 ? -2.013 -3.195 0.453 1.00 97.75 85 VAL A O 1
ATOM 643 N N . GLY A 1 86 ? -0.470 -4.465 1.466 1.00 97.44 86 GLY A N 1
ATOM 644 C CA . GLY A 1 86 ? -0.270 -5.405 0.370 1.00 97.44 86 GLY A CA 1
ATOM 645 C C . GLY A 1 86 ? -1.058 -6.684 0.586 1.00 97.44 86 GLY A C 1
ATOM 646 O O . GLY A 1 86 ? -1.118 -7.195 1.703 1.00 97.44 86 GLY A O 1
ATOM 647 N N . HIS A 1 87 ? -1.610 -7.227 -0.494 1.00 96.62 87 HIS A N 1
ATOM 648 C CA . HIS A 1 87 ? -2.298 -8.514 -0.493 1.00 96.62 87 HIS A CA 1
ATOM 649 C C . HIS A 1 87 ? -1.608 -9.487 -1.443 1.00 96.62 87 HIS A C 1
ATOM 651 O O . HIS A 1 87 ? -1.351 -9.134 -2.595 1.00 96.62 87 HIS A O 1
ATOM 657 N N . ALA A 1 88 ? -1.362 -10.705 -0.973 1.00 95.56 88 ALA A N 1
ATOM 658 C CA . ALA A 1 88 ? -0.789 -11.781 -1.768 1.00 95.56 88 ALA A CA 1
ATOM 659 C C . ALA A 1 88 ? -1.392 -13.125 -1.343 1.00 95.56 88 ALA A C 1
ATOM 661 O O . ALA A 1 88 ? -1.246 -13.539 -0.188 1.00 95.56 88 ALA A O 1
ATOM 662 N N . ALA A 1 89 ? -2.077 -13.809 -2.262 1.00 91.25 89 ALA A N 1
ATOM 663 C CA . ALA A 1 89 ? -2.866 -15.005 -1.969 1.00 91.25 89 ALA A CA 1
ATOM 664 C C . ALA A 1 89 ? -3.804 -14.791 -0.755 1.00 91.25 89 ALA A C 1
ATOM 666 O O . ALA A 1 89 ? -4.648 -13.896 -0.770 1.00 91.25 89 ALA A O 1
ATOM 667 N N . ALA A 1 90 ? -3.661 -15.592 0.306 1.00 90.31 90 ALA A N 1
ATOM 668 C CA . ALA A 1 90 ? -4.438 -15.467 1.544 1.00 90.31 90 ALA A CA 1
ATOM 669 C C . ALA A 1 90 ? -3.797 -14.532 2.594 1.00 90.31 90 ALA A C 1
ATOM 671 O O . ALA A 1 90 ? -4.299 -14.432 3.711 1.00 90.31 90 ALA A O 1
ATOM 672 N N . SER A 1 91 ? -2.687 -13.864 2.265 1.00 92.56 91 SER A N 1
ATOM 673 C CA . SER A 1 91 ? -1.937 -13.003 3.182 1.00 92.56 91 SER A CA 1
ATOM 674 C C . SER A 1 91 ? -2.216 -11.523 2.923 1.00 92.56 91 SER A C 1
ATOM 676 O O . SER A 1 91 ? -2.289 -11.078 1.776 1.00 92.56 91 SER A O 1
ATOM 678 N N . ALA A 1 92 ? -2.302 -10.737 3.996 1.00 95.25 92 ALA A N 1
ATOM 679 C CA . ALA A 1 92 ? -2.339 -9.279 3.953 1.00 95.25 92 ALA A CA 1
ATOM 680 C C . ALA A 1 92 ? -1.364 -8.712 4.988 1.00 95.25 92 ALA A C 1
ATOM 682 O O . ALA A 1 92 ? -1.323 -9.202 6.114 1.00 95.25 92 ALA A O 1
ATOM 683 N N . ILE A 1 93 ? -0.569 -7.714 4.604 1.00 96.00 93 ILE A N 1
ATOM 684 C CA . ILE A 1 93 ? 0.428 -7.088 5.483 1.00 96.00 93 ILE A CA 1
ATOM 685 C C . ILE A 1 93 ? 0.524 -5.588 5.212 1.00 96.00 93 ILE A C 1
ATOM 687 O O . ILE A 1 93 ? 0.334 -5.145 4.079 1.00 96.00 93 ILE A O 1
ATOM 691 N N . VAL A 1 94 ? 0.897 -4.806 6.221 1.00 97.12 94 VAL A N 1
ATOM 692 C CA . VAL A 1 94 ? 1.221 -3.388 6.030 1.00 97.12 94 VAL A CA 1
ATOM 693 C C . VAL A 1 94 ? 2.578 -3.269 5.336 1.00 97.12 94 VAL A C 1
ATOM 695 O O . VAL A 1 94 ? 3.619 -3.640 5.884 1.00 97.12 94 VAL A O 1
ATOM 698 N N . LEU A 1 95 ? 2.572 -2.769 4.099 1.00 96.56 95 LEU A N 1
ATOM 699 C CA . LEU A 1 95 ? 3.791 -2.517 3.331 1.00 96.56 95 LEU A CA 1
ATOM 700 C C . LEU A 1 95 ? 4.390 -1.158 3.688 1.00 96.56 95 LEU A C 1
ATOM 702 O O . LEU A 1 95 ? 5.609 -1.061 3.835 1.00 96.56 95 LEU A O 1
ATOM 706 N N . LEU A 1 96 ? 3.539 -0.138 3.855 1.00 96.75 96 LEU A N 1
ATOM 707 C CA . LEU A 1 96 ? 3.917 1.217 4.260 1.00 96.75 96 LEU A CA 1
ATOM 708 C C . LEU A 1 96 ? 2.981 1.705 5.371 1.00 96.75 96 LEU A C 1
ATOM 710 O O . LEU A 1 96 ? 1.775 1.762 5.159 1.00 96.75 96 LEU A O 1
ATOM 714 N N . GLY A 1 97 ? 3.529 2.079 6.526 1.00 95.25 97 GLY A N 1
ATOM 715 C CA . GLY A 1 97 ? 2.792 2.834 7.549 1.00 95.25 97 GLY A CA 1
ATOM 716 C C . GLY A 1 97 ? 2.757 4.338 7.241 1.00 95.25 97 GLY A C 1
ATOM 717 O O . GLY A 1 97 ? 3.311 4.771 6.222 1.00 95.25 97 GLY A O 1
ATOM 718 N N . ALA A 1 98 ? 2.180 5.131 8.148 1.00 94.69 98 ALA A N 1
ATOM 719 C CA . ALA A 1 98 ? 2.013 6.585 8.008 1.00 94.69 98 ALA A CA 1
ATOM 720 C C . ALA A 1 98 ? 3.279 7.332 7.569 1.00 94.69 98 ALA A C 1
ATOM 722 O O . ALA A 1 98 ? 3.243 8.069 6.586 1.00 94.69 98 ALA A O 1
ATOM 723 N N . ASP A 1 99 ? 4.425 7.081 8.205 1.00 93.31 99 ASP A N 1
ATOM 724 C CA . ASP A 1 99 ? 5.686 7.737 7.827 1.00 93.31 99 ASP A CA 1
ATOM 725 C C . ASP A 1 99 ? 6.136 7.380 6.404 1.00 93.31 99 ASP A C 1
ATOM 727 O O . ASP A 1 99 ? 6.671 8.212 5.666 1.00 93.31 99 ASP A O 1
ATOM 731 N N . GLY A 1 100 ? 5.927 6.123 6.004 1.00 92.69 100 GLY A N 1
ATOM 732 C CA . GLY A 1 100 ? 6.247 5.644 4.664 1.00 92.69 100 GLY A CA 1
ATOM 733 C C . GLY A 1 100 ? 5.380 6.321 3.607 1.00 92.69 100 GLY A C 1
ATOM 734 O O . GLY A 1 100 ? 5.906 6.750 2.579 1.00 92.69 100 GLY A O 1
ATOM 735 N N . VAL A 1 101 ? 4.082 6.453 3.896 1.00 94.31 101 VAL A N 1
ATOM 736 C CA . VAL A 1 101 ? 3.093 7.153 3.067 1.00 94.31 101 VAL A CA 1
ATOM 737 C C . VAL A 1 101 ? 3.409 8.643 2.965 1.00 94.31 101 VAL A C 1
ATOM 739 O O . VAL A 1 101 ? 3.514 9.161 1.854 1.00 94.31 101 VAL A O 1
ATOM 742 N N . ALA A 1 102 ? 3.639 9.324 4.089 1.00 92.00 102 ALA A N 1
ATOM 743 C CA . ALA A 1 102 ? 3.937 10.754 4.122 1.00 92.00 102 ALA A CA 1
ATOM 744 C C . ALA A 1 102 ? 5.174 11.095 3.276 1.00 92.00 102 ALA A C 1
ATOM 746 O O . ALA A 1 102 ? 5.188 12.074 2.533 1.00 92.00 102 ALA A O 1
ATOM 747 N N . ARG A 1 103 ? 6.194 10.229 3.309 1.00 91.81 103 ARG A N 1
ATOM 748 C CA . ARG A 1 103 ? 7.417 10.374 2.506 1.00 91.81 103 ARG A CA 1
ATOM 749 C C . ARG A 1 103 ? 7.244 10.045 1.023 1.00 91.81 103 ARG A C 1
ATOM 751 O O . ARG A 1 103 ? 8.207 10.195 0.277 1.00 91.81 103 ARG A O 1
ATOM 758 N N . CYS A 1 104 ? 6.115 9.493 0.579 1.00 89.81 104 CYS A N 1
ATOM 759 C CA . CYS A 1 104 ? 5.834 9.331 -0.853 1.00 89.81 104 CYS A CA 1
ATOM 760 C C . CYS A 1 104 ? 5.377 10.644 -1.495 1.00 89.81 104 CYS A C 1
ATOM 762 O O . CYS A 1 104 ? 5.652 10.853 -2.674 1.00 89.81 104 CYS A O 1
ATOM 764 N N . GLY A 1 105 ? 4.697 11.518 -0.741 1.00 82.12 105 GLY A N 1
ATOM 765 C CA . GLY A 1 105 ? 4.081 12.726 -1.293 1.00 82.12 105 GLY A CA 1
ATOM 766 C C . GLY A 1 105 ? 3.245 12.418 -2.545 1.00 82.12 105 GLY A C 1
ATOM 767 O O . GLY A 1 105 ? 2.528 11.419 -2.577 1.00 82.12 105 GLY A O 1
ATOM 768 N N . ASN A 1 106 ? 3.420 13.233 -3.592 1.00 83.75 106 ASN A N 1
ATOM 769 C CA . ASN A 1 106 ? 2.823 13.051 -4.925 1.00 83.75 106 ASN A CA 1
ATOM 770 C C . ASN A 1 106 ? 3.800 12.433 -5.943 1.00 83.75 106 ASN A C 1
ATOM 772 O O . ASN A 1 106 ? 3.742 12.747 -7.128 1.00 83.75 106 ASN A O 1
ATOM 776 N N . SER A 1 107 ? 4.732 11.583 -5.497 1.00 89.19 107 SER A N 1
ATOM 777 C CA . SER A 1 107 ? 5.764 10.984 -6.353 1.00 89.19 107 SER A CA 1
ATOM 778 C C . SER A 1 107 ? 5.470 9.505 -6.644 1.00 89.19 107 SER A C 1
ATOM 780 O O . SER A 1 107 ? 5.692 8.640 -5.786 1.00 89.19 107 SER A O 1
ATOM 782 N N . PRO A 1 108 ? 5.029 9.163 -7.874 1.00 88.06 108 PRO A N 1
ATOM 783 C CA . PRO A 1 108 ? 4.881 7.774 -8.300 1.00 88.06 108 PRO A CA 1
ATOM 784 C C . PRO A 1 108 ? 6.174 6.964 -8.165 1.00 88.06 108 PRO A C 1
ATOM 786 O O . PRO A 1 108 ? 6.135 5.787 -7.810 1.00 88.06 108 PRO A O 1
ATOM 789 N N . ALA A 1 109 ? 7.324 7.588 -8.437 1.00 88.62 109 ALA A N 1
ATOM 790 C CA . ALA A 1 109 ? 8.629 6.937 -8.362 1.00 88.62 109 ALA A CA 1
ATOM 791 C C . ALA A 1 109 ? 8.985 6.547 -6.921 1.00 88.62 109 ALA A C 1
ATOM 793 O O . ALA A 1 109 ? 9.404 5.413 -6.677 1.00 88.62 109 ALA A O 1
ATOM 794 N N . ASP A 1 110 ? 8.738 7.438 -5.957 1.00 91.00 110 ASP A N 1
ATOM 795 C CA . ASP A 1 110 ? 8.975 7.149 -4.542 1.00 91.00 110 ASP A CA 1
ATOM 796 C C . ASP A 1 110 ? 8.042 6.061 -4.019 1.00 91.00 110 ASP A C 1
ATOM 798 O O . ASP A 1 110 ? 8.486 5.177 -3.282 1.00 91.00 110 ASP A O 1
ATOM 802 N N . LEU A 1 111 ? 6.769 6.085 -4.424 1.00 92.88 111 LEU A N 1
ATOM 803 C CA . LEU A 1 111 ? 5.818 5.026 -4.095 1.00 92.88 111 LEU A CA 1
ATOM 804 C C . LEU A 1 111 ? 6.310 3.669 -4.612 1.00 92.88 111 LEU A C 1
ATOM 806 O O . LEU A 1 111 ? 6.377 2.706 -3.846 1.00 92.88 111 LEU A O 1
ATOM 810 N N . ARG A 1 112 ? 6.709 3.590 -5.888 1.00 92.31 112 ARG A N 1
ATOM 811 C CA . ARG A 1 112 ? 7.257 2.363 -6.491 1.00 92.31 112 ARG A CA 1
ATOM 812 C C . ARG A 1 112 ? 8.510 1.882 -5.769 1.00 92.31 112 ARG A C 1
ATOM 814 O O . ARG A 1 112 ? 8.622 0.691 -5.481 1.00 92.31 112 ARG A O 1
ATOM 821 N N . GLY A 1 113 ? 9.446 2.784 -5.482 1.00 92.12 113 GLY A N 1
ATOM 822 C CA . GLY A 1 113 ? 10.697 2.467 -4.795 1.00 92.12 113 GLY A CA 1
ATOM 823 C C . GLY A 1 113 ? 10.453 1.883 -3.405 1.00 92.12 113 GLY A C 1
ATOM 824 O O . GLY A 1 113 ? 10.956 0.802 -3.087 1.00 92.12 113 GLY A O 1
ATOM 825 N N . LYS A 1 114 ? 9.607 2.539 -2.603 1.00 94.75 114 LYS A N 1
ATOM 826 C CA . LYS A 1 114 ? 9.254 2.055 -1.262 1.00 94.75 114 LYS A CA 1
ATOM 827 C C . LYS A 1 114 ? 8.469 0.748 -1.303 1.00 94.75 114 LYS A C 1
ATOM 829 O O . LYS A 1 114 ? 8.727 -0.127 -0.482 1.00 94.75 114 LYS A O 1
ATOM 834 N N . LEU A 1 115 ? 7.567 0.574 -2.271 1.00 94.69 115 LEU A N 1
ATOM 835 C CA . LEU A 1 115 ? 6.853 -0.688 -2.470 1.00 94.69 115 LEU A CA 1
ATOM 836 C C . LEU A 1 115 ? 7.808 -1.831 -2.816 1.00 94.69 115 LEU A C 1
ATOM 838 O O . LEU A 1 115 ? 7.733 -2.879 -2.186 1.00 94.69 115 LEU A O 1
ATOM 842 N N . ARG A 1 116 ? 8.750 -1.635 -3.746 1.00 93.25 116 ARG A N 1
ATOM 843 C CA . ARG A 1 116 ? 9.768 -2.652 -4.071 1.00 93.25 116 ARG A CA 1
ATOM 844 C C . ARG A 1 116 ? 10.602 -3.031 -2.853 1.00 93.25 116 ARG A C 1
ATOM 846 O O . ARG A 1 116 ? 10.813 -4.214 -2.604 1.00 93.25 116 ARG A O 1
ATOM 853 N N . PHE A 1 117 ? 11.027 -2.040 -2.073 1.00 93.12 117 PHE A N 1
ATOM 854 C CA . PHE A 1 117 ? 11.763 -2.282 -0.837 1.00 93.12 117 PHE A CA 1
ATOM 855 C C . PHE A 1 117 ? 10.926 -3.060 0.192 1.00 93.12 117 PHE A C 1
ATOM 857 O O . PHE A 1 117 ? 11.402 -4.037 0.770 1.00 93.12 117 PHE A O 1
ATOM 864 N N . ALA A 1 118 ? 9.662 -2.673 0.391 1.00 95.38 118 ALA A N 1
ATOM 865 C CA . ALA A 1 118 ? 8.751 -3.356 1.302 1.00 95.38 118 ALA A CA 1
ATOM 866 C C . ALA A 1 118 ? 8.487 -4.806 0.869 1.00 95.38 118 ALA A C 1
ATOM 868 O O . ALA A 1 118 ? 8.542 -5.699 1.710 1.00 95.38 118 ALA A O 1
ATOM 869 N N . LEU A 1 119 ? 8.278 -5.051 -0.429 1.00 94.44 119 LEU A N 1
ATOM 870 C CA . LEU A 1 119 ? 8.102 -6.391 -0.995 1.00 94.44 119 LEU A CA 1
ATOM 871 C C . LEU A 1 119 ? 9.344 -7.265 -0.795 1.00 94.44 119 LEU A C 1
ATOM 873 O O . LEU A 1 119 ? 9.220 -8.401 -0.343 1.00 94.44 119 LEU A O 1
ATOM 877 N N . ALA A 1 120 ? 10.542 -6.726 -1.040 1.00 93.00 120 ALA A N 1
ATOM 878 C CA . ALA A 1 120 ? 11.791 -7.444 -0.794 1.00 93.00 120 ALA A CA 1
ATOM 879 C C . ALA A 1 120 ? 11.945 -7.831 0.687 1.00 93.00 120 ALA A C 1
ATOM 881 O O . ALA A 1 120 ? 12.292 -8.971 0.993 1.00 93.00 120 ALA A O 1
ATOM 882 N N . ARG A 1 121 ? 11.612 -6.916 1.609 1.00 93.69 121 ARG A N 1
ATOM 883 C CA . ARG A 1 121 ? 11.656 -7.153 3.063 1.00 93.69 121 ARG A CA 1
ATOM 884 C C . ARG A 1 121 ? 10.745 -8.299 3.511 1.00 93.69 121 ARG A C 1
ATOM 886 O O . ARG A 1 121 ? 11.073 -8.983 4.475 1.00 93.69 121 ARG A O 1
ATOM 893 N N . VAL A 1 122 ? 9.618 -8.505 2.833 1.00 93.38 122 VAL A N 1
ATOM 894 C CA . VAL A 1 122 ? 8.620 -9.530 3.192 1.00 93.38 122 VAL A CA 1
ATOM 895 C C . VAL A 1 122 ? 8.719 -10.786 2.316 1.00 93.38 122 VAL A C 1
ATOM 897 O O . VAL A 1 122 ? 7.921 -11.709 2.457 1.00 93.38 122 VAL A O 1
ATOM 900 N N . GLY A 1 123 ? 9.699 -10.830 1.405 1.00 92.81 123 GLY A N 1
ATOM 901 C CA . GLY A 1 123 ? 9.923 -11.947 0.491 1.00 92.81 123 GLY A CA 1
ATOM 902 C C . GLY A 1 123 ? 8.835 -12.112 -0.574 1.00 92.81 123 GLY A C 1
ATOM 903 O O . GLY A 1 123 ? 8.583 -13.240 -1.006 1.00 92.81 123 GLY A O 1
ATOM 904 N N . TRP A 1 124 ? 8.166 -11.025 -0.971 1.00 94.44 124 TRP A N 1
ATOM 905 C CA . TRP A 1 124 ? 7.123 -11.023 -2.002 1.00 94.44 124 TRP A CA 1
ATOM 906 C C . TRP A 1 124 ? 7.662 -10.522 -3.348 1.00 94.44 124 TRP A C 1
ATOM 908 O O . TRP A 1 124 ? 8.591 -9.718 -3.405 1.00 94.44 124 TRP A O 1
ATOM 918 N N . GLN A 1 125 ? 7.056 -10.983 -4.438 1.00 91.88 125 GLN A N 1
ATOM 919 C CA . GLN A 1 125 ? 7.384 -10.608 -5.814 1.00 91.88 125 GLN A CA 1
ATOM 920 C C . GLN A 1 125 ? 6.269 -9.779 -6.456 1.00 91.88 125 GLN A C 1
ATOM 922 O O . GLN A 1 125 ? 5.118 -9.805 -6.025 1.00 91.88 125 GLN A O 1
ATOM 927 N N . LEU A 1 126 ? 6.620 -9.044 -7.509 1.00 88.19 126 LEU A N 1
ATOM 928 C CA . LEU A 1 126 ? 5.651 -8.443 -8.424 1.00 88.19 126 LEU A CA 1
ATOM 929 C C . LEU A 1 126 ? 5.181 -9.510 -9.422 1.00 88.19 126 LEU A C 1
ATOM 931 O O . LEU A 1 126 ? 5.959 -10.398 -9.769 1.00 88.19 126 LEU A O 1
ATOM 935 N N . ARG A 1 127 ? 3.913 -9.439 -9.834 1.00 75.31 127 ARG A N 1
ATOM 936 C CA . ARG A 1 127 ? 3.326 -10.366 -10.809 1.00 75.31 127 ARG A CA 1
ATOM 937 C C . ARG A 1 127 ? 3.805 -10.113 -12.232 1.00 75.31 127 ARG A C 1
ATOM 939 O O . ARG A 1 127 ? 3.957 -8.923 -12.585 1.00 75.31 127 ARG A O 1
#

Foldseek 3Di:
DAFAFAAKEWEAADDSAQLNVLCVVVVQKQKDFPPPPPPPPPDDDDDDDDPDTDIFIHGYHYDYLVGDDPVVCVQCVPAADRFMWTDTDPDIHTLGGPVLSVVCGNPSVSVNVSSVVSCVVVRHHYD